Protein AF-E6WS61-F1 (afdb_monomer_lite)

Structure (mmCIF, N/CA/C/O backbone):
data_AF-E6WS61-F1
#
_entry.id   AF-E6WS61-F1
#
loop_
_atom_site.group_PDB
_atom_site.id
_atom_site.type_symbol
_atom_site.label_atom_id
_atom_site.label_alt_id
_atom_site.label_comp_id
_atom_site.label_asym_id
_atom_site.label_entity_id
_atom_site.label_seq_id
_atom_site.pdbx_PDB_ins_code
_atom_site.Cartn_x
_atom_site.Cartn_y
_atom_site.Cartn_z
_atom_site.occupancy
_atom_site.B_iso_or_equiv
_atom_site.auth_seq_id
_atom_site.auth_comp_id
_atom_site.auth_asym_id
_atom_site.auth_atom_id
_atom_site.pdbx_PDB_model_num
ATOM 1 N N . MET A 1 1 ? 60.932 -45.704 -11.191 1.00 53.69 1 MET A N 1
ATOM 2 C CA . MET A 1 1 ? 59.510 -45.594 -10.777 1.00 53.69 1 MET A CA 1
ATOM 3 C C . MET A 1 1 ? 59.140 -44.248 -10.146 1.00 53.69 1 MET A C 1
ATOM 5 O O . MET A 1 1 ? 58.123 -43.702 -10.541 1.00 53.69 1 MET A O 1
ATOM 9 N N . ARG A 1 2 ? 59.941 -43.657 -9.241 1.00 56.66 2 ARG A N 1
ATOM 10 C CA . ARG A 1 2 ? 59.605 -42.366 -8.589 1.00 56.66 2 ARG A CA 1
ATOM 11 C C . ARG A 1 2 ? 59.529 -41.151 -9.536 1.00 56.66 2 ARG A C 1
ATOM 13 O O . ARG A 1 2 ? 58.663 -40.306 -9.364 1.00 56.66 2 ARG A O 1
ATOM 20 N N . LEU A 1 3 ? 60.376 -41.102 -10.569 1.00 58.16 3 LEU A N 1
ATOM 21 C CA . LEU A 1 3 ? 60.397 -40.010 -11.561 1.00 58.16 3 LEU A CA 1
ATOM 22 C C . LEU A 1 3 ? 59.192 -40.014 -12.521 1.00 58.16 3 LEU A C 1
ATOM 24 O O . LEU A 1 3 ? 58.764 -38.956 -12.972 1.00 58.16 3 LEU A O 1
ATOM 28 N N . ILE A 1 4 ? 58.619 -41.192 -12.794 1.00 63.00 4 ILE A N 1
ATOM 29 C CA . ILE A 1 4 ? 57.444 -41.349 -13.671 1.00 63.00 4 ILE A CA 1
ATOM 30 C C . ILE A 1 4 ? 56.169 -40.907 -12.935 1.00 63.00 4 ILE A C 1
ATOM 32 O O . ILE A 1 4 ? 55.302 -40.259 -13.508 1.00 63.00 4 ILE A O 1
ATOM 36 N N . ALA A 1 5 ? 56.084 -41.188 -11.630 1.00 61.75 5 ALA A N 1
ATOM 37 C CA . ALA A 1 5 ? 54.973 -40.730 -10.798 1.00 61.75 5 ALA A CA 1
ATOM 38 C C . ALA A 1 5 ? 54.942 -39.196 -10.660 1.00 61.75 5 ALA A C 1
ATOM 40 O O . ALA A 1 5 ? 53.875 -38.592 -10.728 1.00 61.75 5 ALA A O 1
ATOM 41 N N . ALA A 1 6 ? 56.109 -38.557 -10.530 1.00 62.31 6 ALA A N 1
ATOM 42 C CA . ALA A 1 6 ? 56.216 -37.100 -10.446 1.00 62.31 6 ALA A CA 1
ATOM 43 C C . ALA A 1 6 ? 55.811 -36.390 -11.752 1.00 62.31 6 ALA A C 1
ATOM 45 O O . ALA A 1 6 ? 55.166 -35.345 -11.718 1.00 62.31 6 ALA A O 1
ATOM 46 N N . THR A 1 7 ? 56.146 -36.971 -12.906 1.00 66.69 7 THR A N 1
ATOM 47 C CA . THR A 1 7 ? 55.786 -36.410 -14.220 1.00 66.69 7 THR A CA 1
ATOM 48 C C . THR A 1 7 ? 54.305 -36.600 -14.543 1.00 66.69 7 THR A C 1
ATOM 50 O O . THR A 1 7 ? 53.670 -35.668 -15.033 1.00 66.69 7 THR A O 1
ATOM 53 N N . ALA A 1 8 ? 53.717 -37.747 -14.190 1.00 65.94 8 ALA A N 1
ATOM 54 C CA . ALA A 1 8 ? 52.277 -37.974 -14.327 1.00 65.94 8 ALA A CA 1
ATOM 55 C C . ALA A 1 8 ? 51.446 -37.036 -13.429 1.00 65.94 8 ALA A C 1
ATOM 57 O O . ALA A 1 8 ? 50.421 -36.512 -13.861 1.00 65.94 8 ALA A O 1
ATOM 58 N N . ALA A 1 9 ? 51.913 -36.768 -12.204 1.00 64.94 9 ALA A N 1
ATOM 59 C CA . ALA A 1 9 ? 51.264 -35.816 -11.306 1.00 64.94 9 ALA A CA 1
ATOM 60 C C . ALA A 1 9 ? 51.308 -34.378 -11.856 1.00 64.94 9 ALA A C 1
ATOM 62 O O . ALA A 1 9 ? 50.298 -33.679 -11.822 1.00 64.94 9 ALA A O 1
ATOM 63 N N . ALA A 1 10 ? 52.440 -33.951 -12.426 1.00 64.25 10 ALA A N 1
ATOM 64 C CA . ALA A 1 10 ? 52.582 -32.616 -13.011 1.00 64.25 10 ALA A CA 1
ATOM 65 C C . ALA A 1 10 ? 51.650 -32.383 -14.218 1.00 64.25 10 ALA A C 1
ATOM 67 O O . ALA A 1 10 ? 51.100 -31.293 -14.372 1.00 64.25 10 ALA A O 1
ATOM 68 N N . LEU A 1 11 ? 51.419 -33.415 -15.039 1.00 64.69 11 LEU A N 1
ATOM 69 C CA . LEU A 1 11 ? 50.492 -33.359 -16.178 1.00 64.69 11 LEU A CA 1
ATOM 70 C C . LEU A 1 11 ? 49.022 -33.211 -15.750 1.00 64.69 11 LEU A C 1
ATOM 72 O O . LEU A 1 11 ? 48.265 -32.518 -16.424 1.00 64.69 11 LEU A O 1
ATOM 76 N N . LEU A 1 12 ? 48.625 -33.801 -14.617 1.00 65.56 12 LEU A N 1
ATOM 77 C CA . LEU A 1 12 ? 47.271 -33.660 -14.064 1.00 65.56 12 LEU A CA 1
ATOM 78 C C . LEU A 1 12 ? 47.005 -32.251 -13.509 1.00 65.56 12 LEU A C 1
ATOM 80 O O . LEU A 1 12 ? 45.899 -31.736 -13.650 1.00 65.56 12 LEU A O 1
ATOM 84 N N . LEU A 1 13 ? 48.019 -31.600 -12.931 1.00 62.47 13 LEU A N 1
ATOM 85 C CA . LEU A 1 13 ? 47.920 -30.230 -12.407 1.00 62.47 13 LEU A CA 1
ATOM 86 C C . LEU A 1 13 ? 47.887 -29.165 -13.517 1.00 62.47 13 LEU A C 1
ATOM 88 O O . LEU A 1 13 ? 47.244 -28.130 -13.353 1.00 62.47 13 LEU A O 1
ATOM 92 N N . ALA A 1 14 ? 48.522 -29.427 -14.662 1.00 63.22 14 ALA A N 1
ATOM 93 C CA . ALA A 1 14 ? 48.495 -28.535 -15.825 1.00 63.22 14 ALA A CA 1
ATOM 94 C C . ALA A 1 14 ? 47.150 -28.548 -16.587 1.00 63.22 14 ALA A C 1
ATOM 96 O O . ALA A 1 14 ? 46.919 -27.692 -17.438 1.00 63.22 14 ALA A O 1
ATOM 97 N N . GLY A 1 15 ? 46.258 -29.501 -16.286 1.00 60.06 15 GLY A N 1
ATOM 98 C CA . GLY A 1 15 ? 44.920 -29.608 -16.879 1.00 60.06 15 GLY A CA 1
ATOM 99 C C . GLY A 1 15 ? 43.856 -28.695 -16.254 1.00 60.06 15 GLY A C 1
ATOM 100 O O . GLY A 1 15 ? 42.739 -28.637 -16.767 1.00 60.06 15 GLY A O 1
ATOM 101 N N . CYS A 1 16 ? 44.174 -27.969 -15.175 1.00 64.94 16 CYS A N 1
ATOM 102 C CA . CYS A 1 16 ? 43.273 -26.983 -14.574 1.00 64.94 16 CYS A CA 1
ATOM 103 C C . CYS A 1 16 ? 43.203 -25.727 -15.455 1.00 64.94 16 CYS A C 1
ATOM 105 O O . CYS A 1 16 ? 43.882 -24.730 -15.211 1.00 64.94 16 CYS A O 1
ATOM 107 N N . GLN A 1 17 ? 42.382 -25.775 -16.503 1.00 65.50 17 GLN A N 1
ATOM 108 C CA . GLN A 1 17 ? 42.024 -24.579 -17.255 1.00 65.50 17 GLN A CA 1
ATOM 109 C C . GLN A 1 17 ? 41.174 -23.685 -16.354 1.00 65.50 17 GLN A C 1
ATOM 111 O O . GLN A 1 17 ? 40.032 -24.004 -16.029 1.00 65.50 17 GLN A O 1
ATOM 116 N N . THR A 1 18 ? 41.750 -22.570 -15.917 1.00 66.69 18 THR A N 1
ATOM 117 C CA . THR A 1 18 ? 41.020 -21.502 -15.240 1.00 66.69 18 THR A CA 1
ATOM 118 C C . THR A 1 18 ? 39.969 -20.971 -16.206 1.00 66.69 18 THR A C 1
ATOM 120 O O . THR A 1 18 ? 40.301 -20.244 -17.143 1.00 66.69 18 THR A O 1
ATOM 123 N N . CYS A 1 19 ? 38.710 -21.366 -16.020 1.00 67.31 19 CYS A N 1
ATOM 124 C CA . CYS A 1 19 ? 37.601 -20.755 -16.737 1.00 67.31 19 CYS A CA 1
ATOM 125 C C . CYS A 1 19 ? 37.589 -19.264 -16.379 1.00 67.31 19 CYS A C 1
ATOM 127 O O . CYS A 1 19 ? 37.463 -18.943 -15.196 1.00 67.31 19 CYS A O 1
ATOM 129 N N . PRO A 1 20 ? 37.742 -18.345 -17.347 1.00 70.69 20 PRO A N 1
ATOM 130 C CA . PRO A 1 20 ? 37.591 -16.933 -17.053 1.00 70.69 20 PRO A CA 1
ATOM 131 C C . PRO A 1 20 ? 36.146 -16.700 -16.606 1.00 70.69 20 PRO A C 1
ATOM 133 O O . PRO A 1 20 ? 35.203 -16.946 -17.363 1.00 70.69 20 PRO A O 1
ATOM 136 N N . GLU A 1 21 ? 35.987 -16.269 -15.357 1.00 73.69 21 GLU A N 1
ATOM 137 C CA . GLU A 1 21 ? 34.713 -15.854 -14.776 1.00 73.69 21 GLU A CA 1
ATOM 138 C C . GLU A 1 21 ? 34.156 -14.716 -15.644 1.00 73.69 21 GLU A C 1
ATOM 140 O O . GLU A 1 21 ? 34.674 -13.596 -15.647 1.00 73.69 21 GLU A O 1
ATOM 145 N N . ARG A 1 22 ? 33.139 -15.006 -16.462 1.00 76.38 22 ARG A N 1
ATOM 146 C CA . ARG A 1 22 ? 32.458 -13.972 -17.243 1.00 76.38 22 ARG A CA 1
ATOM 147 C C . ARG A 1 22 ? 31.560 -13.200 -16.289 1.00 76.38 22 ARG A C 1
ATOM 149 O O . ARG A 1 22 ? 30.490 -13.678 -15.927 1.00 76.38 22 ARG A O 1
ATOM 156 N N . VAL A 1 23 ? 32.008 -12.011 -15.895 1.00 80.94 23 VAL A N 1
ATOM 157 C CA . VAL A 1 23 ? 31.185 -11.080 -15.121 1.00 80.94 23 VAL A CA 1
ATOM 158 C C . VAL A 1 23 ? 29.937 -10.754 -15.951 1.00 80.94 23 VAL A C 1
ATOM 160 O O . VAL A 1 23 ? 30.083 -10.308 -17.093 1.00 80.94 23 VAL A O 1
ATOM 163 N N . PRO A 1 24 ? 28.720 -11.007 -15.440 1.00 81.75 24 PRO A N 1
ATOM 164 C CA . PRO A 1 24 ? 27.504 -10.705 -16.176 1.00 81.75 24 PRO A CA 1
ATOM 165 C C . PRO A 1 24 ? 27.389 -9.197 -16.404 1.00 81.75 24 PRO A C 1
ATOM 167 O O . PRO A 1 24 ? 27.577 -8.391 -15.492 1.00 81.75 24 PRO A O 1
ATOM 170 N N . GLU A 1 25 ? 27.076 -8.817 -17.638 1.00 85.00 25 GLU A N 1
ATOM 171 C CA . GLU A 1 25 ? 26.857 -7.424 -18.004 1.00 85.00 25 GLU A CA 1
ATOM 172 C C . GLU A 1 25 ? 25.466 -6.975 -17.537 1.00 85.00 25 GLU A C 1
ATOM 174 O O . GLU A 1 25 ? 24.457 -7.637 -17.790 1.00 85.00 25 GLU A O 1
ATOM 179 N N . VAL A 1 26 ? 25.400 -5.841 -16.835 1.00 85.25 26 VAL A N 1
ATOM 180 C CA . VAL A 1 26 ? 24.125 -5.266 -16.391 1.00 85.25 26 VAL A CA 1
ATOM 181 C C . VAL A 1 26 ? 23.459 -4.563 -17.572 1.00 85.25 26 VAL A C 1
ATOM 183 O O . VAL A 1 26 ? 23.793 -3.425 -17.902 1.00 85.25 26 VAL A O 1
ATOM 186 N N . VAL A 1 27 ? 22.477 -5.222 -18.185 1.00 86.62 27 VAL A N 1
ATOM 187 C CA . VAL A 1 27 ? 21.671 -4.645 -19.269 1.00 86.62 27 VAL A CA 1
ATOM 188 C C . VAL A 1 27 ? 20.511 -3.838 -18.681 1.00 86.62 27 VAL A C 1
ATOM 190 O O . VAL A 1 27 ? 19.638 -4.383 -18.007 1.00 86.62 27 VAL A O 1
ATOM 193 N N . LYS A 1 28 ? 20.475 -2.526 -18.948 1.00 86.12 28 LYS A N 1
ATOM 194 C CA . LYS A 1 28 ? 19.344 -1.655 -18.588 1.00 86.12 28 LYS A CA 1
ATOM 195 C C . LY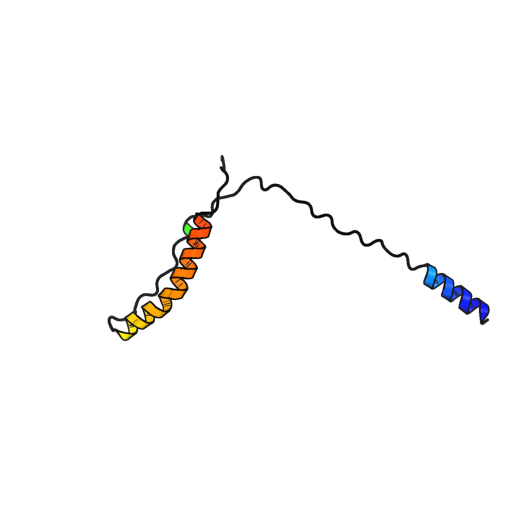S A 1 28 ? 18.376 -1.556 -19.767 1.00 86.12 28 LYS A C 1
ATOM 197 O O . LYS A 1 28 ? 18.754 -1.077 -20.831 1.00 86.12 28 LYS A O 1
ATOM 202 N N . VAL A 1 29 ? 17.130 -1.982 -19.571 1.00 85.50 29 VAL A N 1
ATOM 203 C CA . VAL A 1 29 ? 16.069 -1.911 -20.590 1.00 85.50 29 VAL A CA 1
ATOM 204 C C . VAL A 1 29 ? 15.127 -0.747 -20.265 1.00 85.50 29 VAL A C 1
ATOM 206 O O . VAL A 1 29 ? 14.683 -0.646 -19.120 1.00 85.50 29 VAL A O 1
ATOM 209 N N . PRO A 1 30 ? 14.800 0.135 -21.230 1.00 80.50 30 PRO A N 1
ATOM 210 C CA . PRO A 1 30 ? 13.835 1.202 -20.999 1.00 80.50 30 PRO A CA 1
ATOM 211 C C . PRO A 1 30 ? 12.421 0.628 -20.845 1.00 80.50 30 PRO A C 1
ATOM 213 O O . PRO A 1 30 ? 11.953 -0.145 -21.686 1.00 80.50 30 PRO A O 1
ATOM 216 N N . VAL A 1 31 ? 11.725 1.035 -19.783 1.00 79.44 31 VAL A N 1
ATOM 217 C CA . VAL A 1 31 ? 10.303 0.726 -19.592 1.00 79.44 31 VAL A CA 1
ATOM 218 C C . VAL A 1 31 ? 9.499 1.540 -20.605 1.00 79.44 31 VAL A C 1
ATOM 220 O O . VAL A 1 31 ? 9.612 2.762 -20.644 1.00 79.44 31 VAL A O 1
ATOM 223 N N . ARG A 1 32 ? 8.723 0.862 -21.459 1.00 76.25 32 ARG A N 1
ATOM 224 C CA . ARG A 1 32 ? 7.985 1.503 -22.564 1.00 76.25 32 ARG A CA 1
ATOM 225 C C . ARG A 1 32 ? 6.610 2.028 -22.163 1.00 76.25 32 ARG A C 1
ATOM 227 O O . ARG A 1 32 ? 6.147 2.994 -22.750 1.00 76.25 32 ARG A O 1
ATOM 234 N N . VAL A 1 33 ? 5.955 1.374 -21.206 1.00 77.81 33 VAL A N 1
ATOM 235 C CA . VAL A 1 33 ? 4.586 1.682 -20.783 1.00 77.81 33 VAL A CA 1
ATOM 236 C C . VAL A 1 33 ? 4.481 1.448 -19.281 1.00 77.81 33 VAL A C 1
ATOM 238 O O . VAL A 1 33 ? 4.866 0.382 -18.800 1.00 77.81 33 VAL A O 1
ATOM 241 N N . THR A 1 34 ? 3.942 2.425 -18.555 1.00 71.50 34 THR A N 1
ATOM 242 C CA . THR A 1 34 ? 3.647 2.304 -17.123 1.00 71.50 34 THR A CA 1
ATOM 243 C C . THR A 1 34 ? 2.138 2.247 -16.948 1.00 71.50 34 THR A C 1
ATOM 245 O O . THR A 1 34 ? 1.458 3.254 -17.126 1.00 71.50 34 THR A O 1
ATOM 248 N N . VAL A 1 35 ? 1.613 1.063 -16.632 1.00 78.88 35 VAL A N 1
ATOM 249 C CA . VAL A 1 35 ? 0.169 0.828 -16.499 1.00 78.88 35 VAL A CA 1
ATOM 250 C C . VAL A 1 35 ? -0.336 1.386 -15.160 1.00 78.88 35 VAL A C 1
ATOM 252 O O . VAL A 1 35 ? 0.296 1.111 -14.134 1.00 78.88 35 VAL A O 1
ATOM 255 N N . PRO A 1 36 ? -1.452 2.140 -15.128 1.00 77.94 36 PRO A N 1
ATOM 256 C CA . PRO A 1 36 ? -2.085 2.548 -13.877 1.00 77.94 36 PRO A CA 1
ATOM 257 C C . PRO A 1 36 ? -2.493 1.346 -13.030 1.00 77.94 36 PRO A C 1
ATOM 259 O O . PRO A 1 36 ? -2.971 0.335 -13.546 1.00 77.94 36 PRO A O 1
ATOM 262 N N . VAL A 1 37 ? -2.343 1.477 -11.710 1.00 81.19 37 VAL A N 1
ATOM 263 C CA . VAL A 1 37 ? -2.871 0.492 -10.762 1.00 81.19 37 VAL A CA 1
ATOM 264 C C . VAL A 1 37 ? -4.398 0.642 -10.717 1.00 81.19 37 VAL A C 1
ATOM 266 O O . VAL A 1 37 ? -4.878 1.754 -10.486 1.00 81.19 37 VAL A O 1
ATOM 269 N N . PRO A 1 38 ? -5.170 -0.443 -10.915 1.00 83.69 38 PRO A N 1
ATOM 270 C CA . PRO A 1 38 ? -6.624 -0.420 -10.782 1.00 83.69 38 PRO A CA 1
ATOM 271 C C . PRO A 1 38 ? -7.085 0.168 -9.439 1.00 83.69 38 PRO A C 1
ATOM 273 O O . PRO A 1 38 ? -6.464 -0.060 -8.393 1.00 83.69 38 PRO A O 1
ATOM 276 N 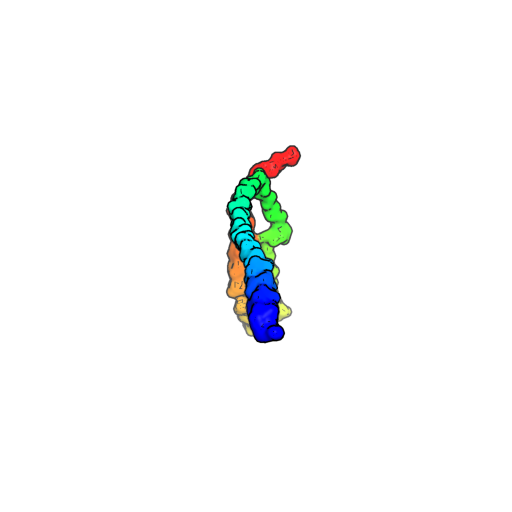N . ALA A 1 39 ? -8.181 0.928 -9.455 1.00 82.69 39 ALA A N 1
ATOM 277 C CA . ALA A 1 39 ? -8.667 1.659 -8.282 1.00 82.69 39 ALA A CA 1
ATOM 278 C C . ALA A 1 39 ? -9.055 0.720 -7.129 1.00 82.69 39 ALA A C 1
ATOM 280 O O . ALA A 1 39 ? -8.871 1.049 -5.958 1.00 82.69 39 ALA A O 1
ATOM 281 N N . GLU A 1 40 ? -9.527 -0.478 -7.460 1.00 83.44 40 GLU A N 1
ATOM 282 C CA . GLU A 1 40 ? -9.945 -1.513 -6.517 1.00 83.44 40 GLU A CA 1
ATOM 283 C C . GLU A 1 40 ? -8.762 -2.024 -5.688 1.00 83.44 40 GLU A C 1
ATOM 285 O O . GLU A 1 40 ? -8.913 -2.334 -4.508 1.00 83.44 40 GLU A O 1
ATOM 290 N N . LEU A 1 41 ? -7.569 -2.066 -6.288 1.00 83.88 41 LEU A N 1
ATOM 291 C CA . LEU A 1 41 ? -6.344 -2.554 -5.649 1.00 83.88 41 LEU A CA 1
ATOM 292 C C . LEU A 1 41 ? -5.649 -1.493 -4.787 1.00 83.88 41 LEU A C 1
ATOM 294 O O . LEU A 1 41 ? -4.739 -1.815 -4.027 1.00 83.88 41 LEU A O 1
ATOM 298 N N . SER A 1 42 ? -6.073 -0.234 -4.895 1.00 85.25 42 SER A N 1
ATOM 299 C CA . SER A 1 42 ? -5.558 0.890 -4.104 1.00 85.25 42 SER A CA 1
ATOM 300 C C . SER A 1 42 ? -6.630 1.554 -3.231 1.00 85.25 42 SER A C 1
ATOM 302 O O . SER A 1 42 ? -6.436 2.666 -2.721 1.00 85.25 42 SER A O 1
ATOM 304 N N . ALA A 1 43 ? -7.755 0.858 -3.047 1.00 86.19 43 ALA A N 1
ATOM 305 C CA . ALA A 1 43 ? -8.863 1.292 -2.215 1.00 86.19 43 ALA A CA 1
ATOM 306 C C . ALA A 1 43 ? -8.445 1.431 -0.736 1.00 86.19 43 ALA A C 1
ATOM 308 O O . ALA A 1 43 ? -7.574 0.696 -0.274 1.00 86.19 43 ALA A O 1
ATOM 309 N N . PRO A 1 44 ? -9.056 2.355 0.031 1.00 83.69 44 PRO A N 1
ATOM 310 C CA . PRO A 1 44 ? -8.732 2.549 1.441 1.00 83.69 44 PRO A CA 1
ATOM 311 C C . PRO A 1 44 ? -8.885 1.271 2.270 1.00 83.69 44 PRO A C 1
ATOM 313 O O . PRO A 1 44 ? -9.778 0.456 2.033 1.00 83.69 44 PRO A O 1
ATOM 316 N N . CYS A 1 45 ? -8.038 1.134 3.284 1.00 85.56 45 CYS A N 1
ATOM 317 C CA . CYS A 1 45 ? -8.013 -0.042 4.141 1.00 85.56 45 CYS A CA 1
ATOM 318 C C . CYS A 1 45 ? -9.269 -0.093 5.038 1.00 85.56 45 CYS A C 1
ATOM 320 O O . CYS A 1 45 ? -9.755 0.955 5.481 1.00 85.56 45 CYS A O 1
ATOM 322 N N . PRO A 1 46 ? -9.821 -1.291 5.303 1.00 81.81 46 PRO A N 1
ATOM 323 C CA . PRO A 1 46 ? -11.066 -1.443 6.047 1.00 81.81 46 PRO A CA 1
ATOM 324 C C . PRO A 1 46 ? -10.896 -1.029 7.511 1.00 81.81 46 PRO A C 1
ATOM 326 O O . PRO A 1 46 ? -9.978 -1.477 8.190 1.00 81.81 46 PRO A O 1
ATOM 329 N N . VAL A 1 47 ? -11.814 -0.195 8.000 1.00 80.62 47 VAL A N 1
ATOM 330 C CA . VAL A 1 47 ? -11.823 0.304 9.382 1.00 80.62 47 VAL A CA 1
ATOM 331 C C . VAL A 1 47 ? -12.518 -0.706 10.293 1.00 80.62 47 VAL A C 1
ATOM 333 O O . VAL A 1 47 ? -13.689 -1.029 10.067 1.00 80.62 47 VAL A O 1
ATOM 336 N N . ALA A 1 48 ? -11.845 -1.164 11.350 1.00 75.88 48 ALA A N 1
ATOM 337 C CA . ALA A 1 48 ? -12.480 -1.966 12.392 1.00 75.88 48 ALA A CA 1
ATOM 338 C C . ALA A 1 48 ? -13.532 -1.116 13.122 1.00 75.88 48 ALA A C 1
ATOM 340 O O . ALA A 1 48 ? -13.238 -0.029 13.616 1.00 75.88 48 ALA A O 1
ATOM 341 N N . ARG A 1 49 ? -14.783 -1.572 13.182 1.00 77.69 49 ARG A N 1
ATOM 342 C CA . ARG A 1 49 ? -15.832 -0.878 13.941 1.00 77.69 49 ARG A CA 1
ATOM 343 C C . ARG A 1 49 ? -15.983 -1.521 15.310 1.00 77.69 49 ARG A C 1
ATOM 345 O O . ARG A 1 49 ? -15.825 -2.728 15.441 1.00 77.69 49 ARG A O 1
ATOM 352 N N . ALA A 1 50 ? -16.315 -0.711 16.312 1.00 81.50 50 ALA A N 1
ATOM 353 C CA . ALA A 1 50 ? -16.638 -1.217 17.637 1.00 81.50 50 ALA A CA 1
ATOM 354 C C . ALA A 1 50 ? -17.864 -2.138 17.561 1.00 81.50 50 ALA A C 1
ATOM 356 O O . ALA A 1 50 ? -18.896 -1.759 17.004 1.00 81.50 50 ALA A O 1
ATOM 357 N N . GLU A 1 51 ? -17.745 -3.337 18.128 1.00 81.62 51 GLU A N 1
ATOM 358 C CA . GLU A 1 51 ? -18.822 -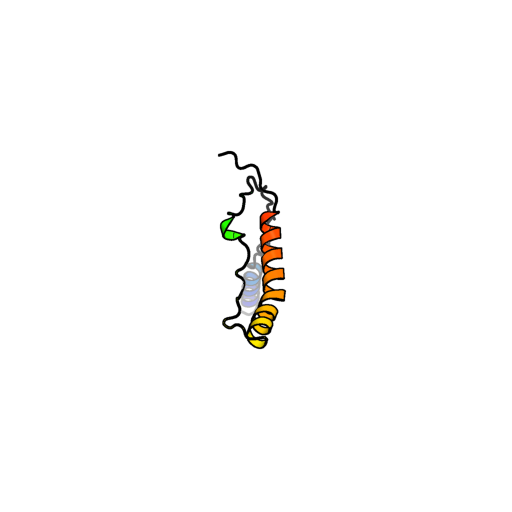4.335 18.154 1.00 81.62 51 GLU A CA 1
ATOM 359 C C . GLU A 1 51 ? -19.975 -3.923 19.081 1.00 81.62 51 GLU A C 1
ATOM 361 O O . GLU A 1 51 ? -21.112 -4.360 18.913 1.00 81.62 51 GLU A O 1
ATOM 366 N N . SER A 1 52 ? -19.699 -3.047 20.049 1.00 84.56 52 SER A N 1
ATOM 367 C CA . SER A 1 52 ? -20.677 -2.537 21.003 1.00 84.56 52 SER A CA 1
ATOM 368 C C . SER A 1 52 ? -20.483 -1.040 21.263 1.00 84.56 52 SER A C 1
ATOM 370 O O . SER A 1 52 ? -19.450 -0.450 20.950 1.00 84.56 52 SER A O 1
ATOM 372 N N . ARG A 1 53 ? -21.509 -0.400 21.838 1.00 83.38 53 ARG A N 1
ATOM 373 C CA . ARG A 1 53 ? -21.514 1.033 22.187 1.00 83.38 53 ARG A CA 1
ATOM 374 C C . ARG A 1 53 ? -20.884 1.326 23.556 1.00 83.38 53 ARG A C 1
ATOM 376 O O . ARG A 1 53 ? -21.269 2.294 24.206 1.00 83.38 53 ARG A O 1
ATOM 383 N N . THR A 1 54 ? -19.963 0.486 24.021 1.00 89.44 54 THR A N 1
ATOM 384 C CA . THR A 1 54 ? -19.221 0.743 25.262 1.00 89.44 54 THR A CA 1
ATOM 385 C C . THR A 1 54 ? -17.960 1.550 24.972 1.00 89.44 54 THR A C 1
ATOM 387 O O . THR A 1 54 ? -17.414 1.503 23.867 1.00 89.44 54 THR A O 1
ATOM 390 N N . VAL A 1 55 ? -17.493 2.315 25.960 1.00 87.38 55 VAL A N 1
ATOM 391 C CA . VAL A 1 55 ? -16.294 3.154 25.808 1.00 87.38 55 VAL A CA 1
ATOM 392 C C . VAL A 1 55 ? -15.077 2.277 25.522 1.00 87.38 55 VAL A C 1
ATOM 394 O O . VAL A 1 55 ? -14.277 2.589 24.643 1.00 87.38 55 VAL A O 1
ATOM 397 N N . GLU A 1 56 ? -14.981 1.136 26.196 1.00 85.44 56 GLU A N 1
ATOM 398 C CA . GLU A 1 56 ? -13.884 0.180 26.065 1.00 85.44 56 GLU A CA 1
ATOM 399 C C . GLU A 1 56 ? -13.824 -0.411 24.652 1.00 85.44 56 GLU A C 1
ATOM 401 O O . GLU A 1 56 ? -12.747 -0.487 24.061 1.00 85.44 56 GLU A O 1
ATOM 406 N N . ALA A 1 57 ? -14.977 -0.773 24.078 1.00 84.00 57 ALA A N 1
ATOM 407 C CA . ALA A 1 57 ? -15.051 -1.313 22.723 1.00 84.00 57 ALA A CA 1
ATOM 408 C C . ALA A 1 57 ? -14.689 -0.260 21.666 1.00 84.00 57 ALA A C 1
ATOM 410 O O . ALA A 1 57 ? -14.019 -0.577 20.682 1.00 84.00 57 ALA A O 1
ATOM 411 N N . VAL A 1 58 ? -15.078 1.001 21.878 1.00 85.12 58 VAL A N 1
ATOM 412 C CA . VAL A 1 58 ? -14.723 2.112 20.982 1.00 85.12 58 VAL A CA 1
ATOM 413 C C . VAL A 1 58 ? -13.231 2.422 21.046 1.00 85.12 58 VAL A C 1
ATOM 415 O O . VAL A 1 58 ? -12.602 2.547 19.997 1.00 85.12 58 VAL A O 1
ATOM 418 N N . VAL A 1 59 ? -12.649 2.506 22.244 1.00 86.88 59 VAL A N 1
ATOM 419 C CA . VAL A 1 59 ? -11.212 2.776 22.419 1.00 86.88 59 VAL A CA 1
ATOM 420 C C . VAL A 1 59 ? -10.371 1.624 21.873 1.00 86.88 59 VAL A C 1
ATOM 422 O O . VAL A 1 59 ? -9.382 1.866 21.186 1.00 86.88 59 VAL A O 1
ATOM 425 N N . SER A 1 60 ? -10.778 0.375 22.113 1.00 82.62 60 SER A N 1
ATOM 426 C CA . SER A 1 60 ? -10.101 -0.802 21.562 1.00 82.62 60 SER A CA 1
ATOM 427 C C . SER A 1 60 ? -10.125 -0.804 20.030 1.00 82.62 60 SER A C 1
ATOM 429 O O . SER A 1 60 ? -9.071 -0.936 19.406 1.00 82.62 60 SER A O 1
ATOM 431 N N . ALA A 1 61 ? -11.293 -0.568 19.422 1.00 81.31 61 ALA A N 1
ATOM 432 C CA . ALA A 1 61 ? -11.415 -0.464 17.971 1.00 81.31 61 ALA A CA 1
ATOM 433 C C . ALA A 1 61 ? -10.612 0.722 17.411 1.00 81.31 61 ALA A C 1
ATOM 435 O O . ALA A 1 61 ? -9.972 0.597 16.372 1.00 81.31 61 ALA A O 1
ATOM 436 N N . TYR A 1 62 ? -10.601 1.867 18.095 1.00 82.19 62 TYR A N 1
ATOM 437 C CA . TYR A 1 62 ? -9.824 3.035 17.684 1.00 82.19 62 TYR A CA 1
ATOM 438 C C . TYR A 1 62 ? -8.315 2.754 17.722 1.00 82.19 62 TYR A C 1
ATOM 440 O O . TYR A 1 62 ? -7.636 2.937 16.715 1.00 82.19 6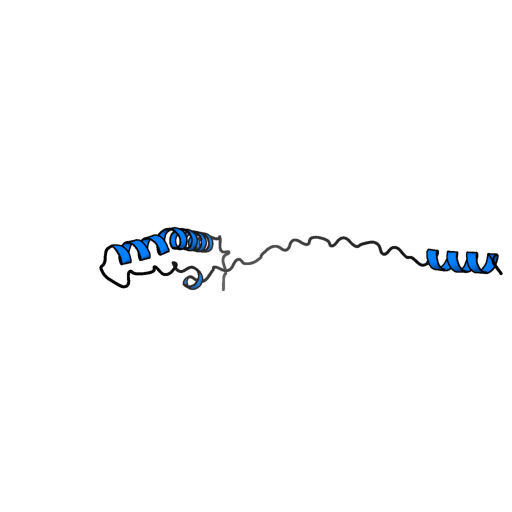2 TYR A O 1
ATOM 448 N N . ASN A 1 63 ? -7.797 2.220 18.829 1.00 83.06 63 ASN A N 1
ATOM 449 C CA . ASN A 1 63 ? -6.373 1.907 18.977 1.00 83.06 63 ASN A CA 1
ATOM 450 C C . ASN A 1 63 ? -5.898 0.845 17.975 1.00 83.06 63 ASN A C 1
ATOM 452 O O . ASN A 1 63 ? -4.796 0.954 17.448 1.00 83.06 63 ASN A O 1
ATOM 456 N N . ALA A 1 64 ? -6.738 -0.146 17.662 1.00 77.06 64 ALA A N 1
ATOM 457 C CA . ALA A 1 64 ? -6.437 -1.145 16.634 1.00 77.06 64 ALA A CA 1
ATOM 458 C C . ALA A 1 64 ? -6.353 -0.544 15.216 1.00 77.06 64 ALA A C 1
ATOM 460 O O . ALA A 1 64 ? -5.699 -1.101 14.336 1.00 77.06 64 ALA A O 1
ATOM 461 N N . ASN A 1 65 ? -7.012 0.593 14.992 1.00 76.44 65 ASN A N 1
ATOM 462 C CA . ASN A 1 65 ? -7.131 1.230 13.689 1.00 76.44 65 ASN A CA 1
ATOM 463 C C . ASN A 1 65 ? -6.064 2.292 13.421 1.00 76.44 65 ASN A C 1
ATOM 465 O O . ASN A 1 65 ? -5.573 2.347 12.301 1.00 76.44 65 ASN A O 1
ATOM 469 N N . VAL A 1 66 ? -5.726 3.149 14.391 1.00 74.50 66 VAL A N 1
ATOM 470 C CA . VAL A 1 66 ? -4.944 4.378 14.131 1.00 74.50 66 VAL A CA 1
ATOM 471 C C . VAL A 1 66 ? -3.629 4.086 13.407 1.00 74.50 66 VAL A C 1
ATOM 473 O O . VAL A 1 66 ? -3.427 4.549 12.288 1.00 74.50 66 VAL A O 1
ATOM 476 N N . GLU A 1 67 ? -2.763 3.254 13.981 1.00 71.12 67 GLU A N 1
ATOM 477 C CA . GLU A 1 67 ? -1.433 3.035 13.399 1.00 71.12 67 GLU A CA 1
ATOM 478 C C . GLU A 1 67 ? -1.492 2.225 12.096 1.00 71.12 67 GLU A C 1
ATOM 480 O O . GLU A 1 67 ? -0.794 2.520 11.120 1.00 71.12 67 GLU A O 1
ATOM 485 N N . HIS A 1 68 ? -2.364 1.214 12.053 1.00 72.38 68 HIS A N 1
ATOM 486 C CA . HIS A 1 68 ? -2.477 0.319 10.907 1.00 72.38 68 HIS A CA 1
ATOM 487 C C . HIS A 1 68 ? -3.158 0.980 9.707 1.00 72.38 68 HIS A C 1
ATOM 489 O O . HIS A 1 68 ? -2.689 0.818 8.578 1.00 72.38 68 HIS A O 1
ATOM 495 N N . LEU A 1 69 ? -4.226 1.751 9.920 1.00 81.94 69 LEU A N 1
ATOM 496 C CA . LEU A 1 69 ? -4.940 2.433 8.843 1.00 81.94 69 LEU A CA 1
ATOM 497 C C . LEU A 1 69 ? -4.133 3.583 8.268 1.00 81.94 69 LEU A C 1
ATOM 499 O O . LEU A 1 69 ? -4.108 3.733 7.049 1.00 81.94 69 LEU A O 1
ATOM 503 N N . GLU A 1 70 ? -3.465 4.381 9.101 1.00 80.12 70 GLU A N 1
ATOM 504 C CA . GLU A 1 70 ? -2.655 5.499 8.613 1.00 80.12 70 GLU A CA 1
ATOM 505 C C . GLU A 1 70 ? -1.502 5.003 7.744 1.00 80.12 70 GLU A C 1
ATOM 507 O O . GLU A 1 70 ? -1.306 5.486 6.626 1.00 80.12 70 GLU A O 1
ATOM 512 N N . ALA A 1 71 ? -0.768 3.989 8.210 1.00 83.12 71 ALA A N 1
ATOM 513 C CA . ALA A 1 71 ? 0.333 3.416 7.446 1.00 83.12 71 ALA A CA 1
ATOM 514 C C . ALA A 1 71 ? -0.145 2.736 6.153 1.00 83.12 71 ALA A C 1
ATOM 516 O O . ALA A 1 71 ? 0.498 2.874 5.110 1.00 83.12 71 ALA A O 1
ATOM 517 N N . CYS A 1 72 ? -1.265 2.013 6.212 1.00 85.75 72 CYS A N 1
ATOM 518 C CA . CYS A 1 72 ? -1.841 1.318 5.065 1.00 85.75 72 CYS A CA 1
ATOM 519 C C . CYS A 1 72 ? -2.367 2.309 4.014 1.00 85.75 72 CYS A C 1
ATOM 521 O O . CYS A 1 72 ? -1.942 2.271 2.858 1.00 85.75 72 CYS A O 1
ATOM 523 N N . ASN A 1 73 ? -3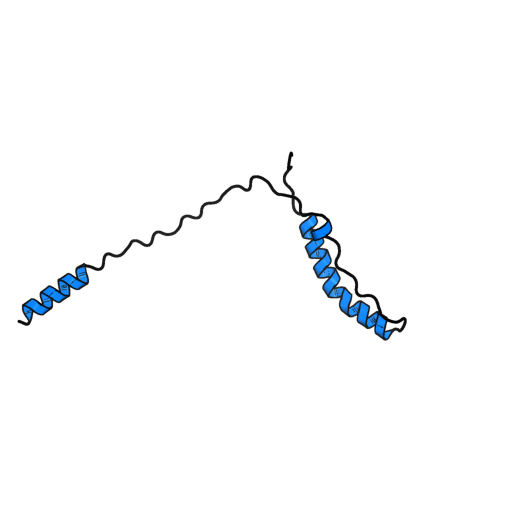.195 3.274 4.422 1.00 87.94 73 ASN A N 1
ATOM 524 C CA . ASN A 1 73 ? -3.753 4.288 3.526 1.00 87.94 73 ASN A CA 1
ATOM 525 C C . ASN A 1 73 ? -2.678 5.200 2.932 1.00 87.94 73 ASN A C 1
ATOM 527 O O . ASN A 1 73 ? -2.802 5.585 1.769 1.00 87.94 73 ASN A O 1
ATOM 531 N N . ARG A 1 74 ? -1.611 5.508 3.683 1.00 88.06 74 ARG A N 1
ATOM 532 C CA . ARG A 1 74 ? -0.459 6.252 3.158 1.00 88.06 74 ARG A CA 1
ATOM 533 C C . ARG A 1 74 ? 0.188 5.511 1.988 1.00 88.06 74 ARG A C 1
ATOM 535 O O . ARG A 1 74 ? 0.289 6.078 0.905 1.00 88.06 74 ARG A O 1
ATOM 542 N N . LYS A 1 75 ? 0.525 4.229 2.166 1.00 86.56 75 LYS A N 1
ATOM 543 C CA . LYS A 1 75 ? 1.126 3.397 1.105 1.00 86.56 75 LYS A CA 1
ATOM 544 C C . LYS A 1 75 ? 0.219 3.277 -0.121 1.00 86.56 75 LYS A C 1
ATOM 546 O O . LYS A 1 75 ? 0.681 3.405 -1.249 1.00 86.56 75 LYS A O 1
ATOM 551 N N . LEU A 1 76 ? -1.080 3.057 0.080 1.00 89.00 76 LEU A N 1
ATOM 552 C CA . LEU A 1 76 ? -2.030 2.956 -1.035 1.00 89.00 76 LEU A CA 1
ATOM 553 C C . LEU A 1 76 ? -2.272 4.306 -1.730 1.00 89.00 76 LEU A C 1
ATOM 555 O O . LEU A 1 76 ? -2.572 4.343 -2.923 1.00 89.00 76 LEU A O 1
ATOM 559 N N . GLY A 1 77 ? -2.136 5.417 -1.004 1.00 85.00 77 GLY A N 1
ATOM 560 C CA . GLY A 1 77 ? -2.120 6.764 -1.573 1.00 85.00 77 GLY A CA 1
ATOM 561 C C . GLY A 1 77 ? -0.878 7.017 -2.427 1.00 85.00 77 GLY A C 1
ATOM 562 O O . GLY A 1 77 ? -1.004 7.518 -3.541 1.00 85.00 77 GLY A O 1
ATOM 563 N N . GLU A 1 78 ? 0.299 6.605 -1.953 1.00 87.56 78 GLU A N 1
ATOM 564 C CA . GLU A 1 78 ? 1.558 6.680 -2.709 1.00 87.56 78 GLU A CA 1
ATOM 565 C C . GLU A 1 78 ? 1.476 5.883 -4.019 1.00 87.56 78 GLU A C 1
ATOM 567 O O . GLU A 1 78 ? 1.870 6.391 -5.064 1.00 87.56 78 GLU A O 1
ATOM 572 N N . ILE A 1 79 ? 0.884 4.682 -3.994 1.00 84.88 79 ILE A N 1
ATOM 573 C CA . ILE A 1 79 ? 0.669 3.856 -5.196 1.00 84.88 79 ILE A CA 1
ATOM 574 C C . ILE A 1 79 ? -0.237 4.564 -6.213 1.00 84.88 79 ILE A C 1
ATOM 576 O O . ILE A 1 79 ? 0.052 4.539 -7.407 1.00 84.88 79 ILE A O 1
ATOM 580 N N . ARG A 1 80 ? -1.305 5.233 -5.757 1.00 82.38 80 ARG A N 1
ATOM 581 C CA . ARG A 1 80 ? -2.183 6.035 -6.631 1.00 82.38 80 ARG A CA 1
ATOM 582 C C . ARG A 1 80 ? -1.491 7.263 -7.214 1.00 82.38 80 ARG A C 1
ATOM 584 O O . ARG A 1 80 ? -1.885 7.720 -8.280 1.00 82.38 80 ARG A O 1
ATOM 591 N N . ALA A 1 81 ? -0.496 7.799 -6.515 1.00 83.62 81 ALA A N 1
ATOM 592 C CA . ALA A 1 81 ? 0.260 8.967 -6.948 1.00 83.62 81 ALA A CA 1
ATOM 593 C C . ALA A 1 81 ? 1.414 8.625 -7.907 1.00 83.62 81 ALA A C 1
ATOM 595 O O . ALA A 1 81 ? 2.078 9.540 -8.399 1.00 83.62 81 ALA A O 1
ATOM 596 N N . LEU A 1 82 ? 1.679 7.338 -8.171 1.00 82.81 82 LEU A N 1
ATOM 597 C CA . LEU A 1 82 ? 2.730 6.940 -9.102 1.00 82.81 82 LEU A CA 1
ATOM 598 C C . LEU A 1 82 ? 2.434 7.477 -10.513 1.00 82.81 82 LEU A C 1
ATOM 600 O O . LEU A 1 82 ? 1.294 7.400 -10.975 1.00 82.81 82 LEU A O 1
ATOM 604 N N . PRO A 1 83 ? 3.451 7.999 -11.221 1.00 74.00 83 PRO A N 1
ATOM 605 C CA . PRO A 1 83 ? 3.279 8.479 -12.582 1.00 74.00 83 PRO A CA 1
ATOM 606 C C . PRO A 1 83 ? 2.914 7.305 -13.487 1.00 74.00 83 PRO A C 1
ATOM 608 O O . PRO A 1 83 ? 3.627 6.303 -13.557 1.00 74.00 83 PRO A O 1
ATOM 611 N N . THR A 1 84 ? 1.795 7.439 -14.184 1.00 69.94 84 THR A N 1
ATOM 612 C CA . THR A 1 84 ? 1.347 6.470 -15.182 1.00 69.94 84 THR A CA 1
ATOM 613 C C . THR A 1 84 ? 1.734 7.003 -16.553 1.00 69.94 84 THR A C 1
ATOM 615 O O . THR A 1 84 ? 1.729 8.211 -16.782 1.00 69.94 84 THR A O 1
ATOM 618 N N . GLY A 1 85 ? 2.200 6.115 -17.427 1.00 65.38 85 GLY A N 1
ATOM 619 C CA . GLY A 1 85 ? 2.503 6.473 -18.807 1.00 65.38 85 GLY A CA 1
ATOM 620 C C . GLY A 1 85 ? 1.209 6.419 -19.602 1.00 65.38 85 GLY A C 1
ATOM 621 O O . GLY A 1 85 ? 0.364 5.575 -19.309 1.00 65.38 85 GLY A O 1
ATOM 622 N N . ASP A 1 86 ? 1.050 7.293 -20.594 1.00 59.16 86 ASP A N 1
ATOM 623 C CA . ASP A 1 86 ? -0.135 7.297 -21.450 1.00 59.16 86 ASP A CA 1
ATOM 624 C C . ASP A 1 86 ? -0.273 5.943 -22.164 1.00 59.16 86 ASP A C 1
ATOM 626 O O . ASP A 1 86 ? 0.425 5.640 -23.134 1.00 59.16 86 ASP A O 1
ATOM 630 N N . VAL A 1 87 ? -1.177 5.097 -21.667 1.00 56.81 87 VAL A N 1
ATOM 631 C CA . VAL A 1 87 ? -1.597 3.876 -22.354 1.00 56.81 87 VAL A CA 1
ATOM 632 C C . VAL A 1 87 ? -2.630 4.306 -23.387 1.00 56.81 87 VAL A C 1
ATOM 634 O O . VAL A 1 87 ? -3.813 4.435 -23.079 1.00 56.81 87 VAL A O 1
ATOM 637 N N . THR A 1 88 ? -2.178 4.591 -24.607 1.00 51.25 88 THR A N 1
ATOM 638 C CA . THR A 1 88 ? -3.105 4.753 -25.733 1.00 51.25 88 THR A CA 1
ATOM 639 C C . THR A 1 88 ? -3.548 3.346 -26.157 1.00 51.25 88 THR A C 1
ATOM 641 O O . THR A 1 88 ? -2.662 2.523 -26.404 1.00 51.25 88 THR A O 1
ATOM 644 N N . PRO A 1 89 ? -4.857 3.031 -26.149 1.00 56.25 89 PRO A N 1
ATOM 645 C CA . PRO A 1 89 ? -5.362 1.703 -26.500 1.00 56.25 89 PRO A CA 1
ATOM 646 C C . PRO A 1 89 ? -5.109 1.332 -27.966 1.00 56.25 89 PRO A C 1
ATOM 648 O O . PRO A 1 89 ? -5.049 2.250 -28.817 1.00 56.25 89 PRO A O 1
#

Organism: Pseudoxanthomonas suwonensis (strain 11-1) (NCBI:txid743721)

pLDDT: mean 76.35, std 9.92, range [51.25, 89.44]

Radius of gyration: 32.37 Å; chains: 1; bounding box: 82×55×53 Å

InterPro domains:
  IPR058979 LysC-like [PF23793] (11-81)

Secondary structure (DSSP, 8-state):
-HHHHHHHHHHHHTT-------PPP-PPPPP---PPPPGGGGPPPPPPPPSSSSHHHHHHHHHHHHHHHHHHHHHHHHHHTSPPP----

Foldseek 3Di:
DVVVVVVVVVVVVVPPDDDPPDDDDDDDDDDDFFAQDDCVVLDQDDQQDQPDPDPVSRVVSVVVCDPVRVVSNVV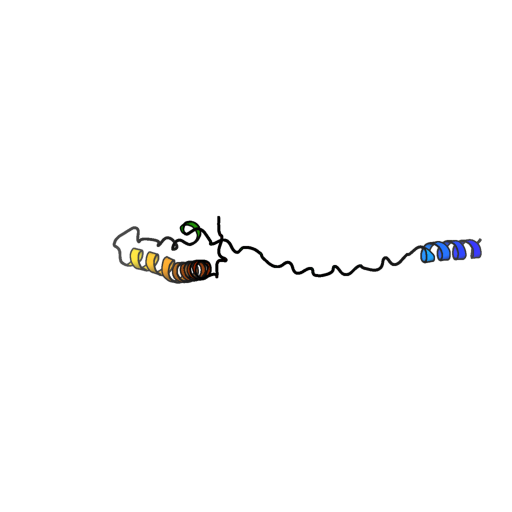SVVSNVDDGGDPDD

Sequence (89 aa):
MRLIAATAAALLLAGCQTCPERVPEVVKVPVRVTVPVPAELSAPCPVARAESRTVEAVVSAYNANVEHLEACNRKLGEIRALPTGDVTP